Protein AF-A0A9W9GAG1-F1 (afdb_monomer)

Mean predicted aligned error: 11.28 Å

pLDDT: mean 76.41, std 19.56, range [23.83, 93.88]

Foldseek 3Di:
DDDPPPDDPQQFPWPKDFDQAWDWDADPVGIDIDHPGDIDTHRVVVVQQDCVQQNPCSVPPDPCSQADPVRDGDDPPDDDPDPPPDDPDCVVVVVVVVCCVCCVQVVFKDKAFDDDVPDPDRVVSVVVVVVQQVCWDGHPHTGRPCVVVRHMDIDTDDD

Nearest PDB structures (foldseek):
  5x24-assembly1_A  TM=5.781E-01  e=8.970E-03  Homo sapiens
  4ejh-assembly8_H  TM=5.755E-01  e=1.148E-02  Homo sapiens
  5iuz-assembly1_A  TM=6.400E-01  e=4.747E-02  Oryctolagus cuniculus
  3tmz-assembly1_A  TM=6.027E-01  e=3.944E-02  Oryctolagus cuniculus

Solvent-accessible surface area (backbone atoms only — not comparable to full-atom values): 10186 Å² total; per-residue (Å²): 138,80,86,80,77,82,71,74,90,71,59,53,64,40,54,72,43,78,34,83,52,76,44,78,49,76,60,98,91,44,79,47,81,45,64,50,82,38,80,45,74,43,61,56,69,59,66,68,48,33,43,92,81,64,33,95,60,29,87,52,96,56,75,65,80,44,41,46,98,86,72,45,72,61,74,75,78,82,82,55,83,72,73,84,81,84,71,74,77,61,57,62,58,51,49,51,52,51,50,51,50,52,50,60,48,58,72,46,29,48,77,43,75,49,76,48,98,93,46,79,53,68,67,61,52,51,50,52,52,50,51,50,57,70,57,41,41,64,36,89,52,84,37,59,71,61,62,87,74,64,51,69,40,80,43,69,58,85,131

Structure (mmCIF, N/CA/C/O backbone):
data_AF-A0A9W9GAG1-F1
#
_entry.id   AF-A0A9W9GAG1-F1
#
loop_
_atom_site.group_PDB
_atom_site.id
_atom_site.type_symbol
_atom_site.label_atom_id
_atom_site.label_alt_id
_atom_site.label_comp_id
_atom_site.label_asym_id
_atom_site.label_entity_id
_atom_site.label_seq_id
_atom_site.pdbx_PDB_ins_code
_atom_site.Cartn_x
_atom_site.Cartn_y
_atom_site.Cartn_z
_atom_site.occupancy
_atom_site.B_iso_or_equiv
_atom_site.auth_seq_id
_atom_site.auth_comp_id
_atom_site.auth_asym_id
_atom_site.auth_atom_id
_atom_site.pdbx_PDB_model_num
ATOM 1 N N . MET A 1 1 ? 37.158 20.913 -1.820 1.00 29.16 1 MET A N 1
ATOM 2 C CA . MET A 1 1 ? 36.867 19.804 -0.884 1.00 29.16 1 MET A CA 1
ATOM 3 C C . MET A 1 1 ? 35.378 19.508 -0.924 1.00 29.16 1 MET A C 1
ATOM 5 O O . MET A 1 1 ? 34.608 20.219 -0.294 1.00 29.16 1 MET A O 1
ATOM 9 N N . ARG A 1 2 ? 34.951 18.529 -1.725 1.00 26.83 2 ARG A N 1
ATOM 10 C CA . ARG A 1 2 ? 33.568 18.037 -1.702 1.00 26.83 2 ARG A CA 1
ATOM 11 C C . ARG A 1 2 ? 33.584 16.741 -0.904 1.00 26.83 2 ARG A C 1
ATOM 13 O O . ARG A 1 2 ? 34.246 15.790 -1.304 1.00 26.83 2 ARG A O 1
ATOM 20 N N . HIS A 1 3 ? 32.952 16.767 0.264 1.00 23.83 3 HIS A N 1
ATOM 21 C CA . HIS A 1 3 ? 32.803 15.607 1.130 1.00 23.83 3 HIS A CA 1
ATOM 22 C C . HIS A 1 3 ? 31.929 14.579 0.405 1.00 23.83 3 HIS A C 1
ATOM 24 O O . HIS A 1 3 ? 30.725 14.771 0.265 1.00 23.83 3 HIS A O 1
ATOM 30 N N . CYS A 1 4 ? 32.547 13.508 -0.092 1.00 24.14 4 CYS A N 1
ATOM 31 C CA . CYS A 1 4 ? 31.838 12.306 -0.502 1.00 24.14 4 CYS A CA 1
ATOM 32 C C . CYS A 1 4 ? 31.548 11.515 0.777 1.00 24.14 4 CYS A C 1
ATOM 34 O O . CYS A 1 4 ? 32.391 10.764 1.266 1.00 24.14 4 CYS A O 1
ATOM 36 N N . ALA A 1 5 ? 30.386 11.761 1.378 1.00 25.39 5 ALA A N 1
ATOM 37 C CA . ALA A 1 5 ? 29.868 10.888 2.415 1.00 25.39 5 ALA A CA 1
ATOM 38 C C . ALA A 1 5 ? 29.401 9.599 1.731 1.00 25.39 5 ALA A C 1
ATOM 40 O O . ALA A 1 5 ? 28.310 9.540 1.167 1.00 25.39 5 ALA A O 1
ATOM 41 N N . ILE A 1 6 ? 30.258 8.577 1.750 1.00 31.39 6 ILE A N 1
ATOM 42 C CA . ILE A 1 6 ? 29.877 7.200 1.438 1.00 31.39 6 ILE A CA 1
ATOM 43 C C . ILE A 1 6 ? 28.938 6.765 2.566 1.00 31.39 6 ILE A C 1
ATOM 45 O O . ILE A 1 6 ? 29.369 6.346 3.642 1.00 31.39 6 ILE A O 1
ATOM 49 N N . SER A 1 7 ? 27.641 6.972 2.354 1.00 29.83 7 SER A N 1
ATOM 50 C CA . SER A 1 7 ? 26.601 6.450 3.228 1.00 29.83 7 SER A CA 1
ATOM 51 C C . SER A 1 7 ? 26.541 4.929 3.033 1.00 29.83 7 SER A C 1
ATOM 53 O O . SER A 1 7 ? 26.690 4.415 1.925 1.00 29.83 7 SER A O 1
ATOM 55 N N . ARG A 1 8 ? 26.457 4.221 4.162 1.00 30.19 8 ARG A N 1
ATOM 56 C CA . ARG A 1 8 ? 26.503 2.758 4.303 1.00 30.19 8 ARG A CA 1
ATOM 57 C C . ARG A 1 8 ? 25.528 2.067 3.336 1.00 30.19 8 ARG A C 1
ATOM 59 O O . ARG A 1 8 ? 24.506 2.667 3.014 1.00 30.19 8 ARG A O 1
ATOM 66 N N . PRO A 1 9 ? 25.777 0.807 2.926 1.00 34.03 9 PRO A N 1
ATOM 67 C CA . PRO A 1 9 ? 24.845 0.070 2.084 1.00 34.03 9 PRO A CA 1
ATOM 68 C C . PRO A 1 9 ? 23.580 -0.228 2.891 1.00 34.03 9 PRO A C 1
ATOM 70 O O . PRO A 1 9 ? 23.457 -1.247 3.568 1.00 34.03 9 PRO A O 1
ATOM 73 N N . SER A 1 10 ? 22.636 0.703 2.854 1.00 37.16 10 SER A N 1
ATOM 74 C CA . SER A 1 10 ? 21.242 0.417 3.126 1.00 37.16 10 SER A CA 1
ATOM 75 C C . SER A 1 10 ? 20.804 -0.494 1.990 1.00 37.16 10 SER A C 1
ATOM 77 O O . SER A 1 10 ? 20.767 -0.074 0.836 1.00 37.16 10 SER A O 1
ATOM 79 N N . PHE A 1 11 ? 20.561 -1.767 2.296 1.00 38.78 11 PHE A N 1
ATOM 80 C CA . PHE A 1 11 ? 19.869 -2.672 1.388 1.00 38.78 11 PHE A CA 1
ATOM 81 C C . PHE A 1 11 ? 18.463 -2.105 1.187 1.00 38.78 11 PHE A C 1
ATOM 83 O O . PHE A 1 11 ? 17.569 -2.387 1.976 1.00 38.78 11 PHE A O 1
ATOM 90 N N . ILE A 1 12 ? 18.310 -1.224 0.202 1.00 48.00 12 ILE A N 1
ATOM 91 C CA . ILE A 1 12 ? 17.020 -0.744 -0.279 1.00 48.00 12 ILE A CA 1
ATOM 92 C C . ILE A 1 12 ? 16.480 -1.858 -1.176 1.00 48.00 12 ILE A C 1
ATOM 94 O O . ILE A 1 12 ? 17.227 -2.408 -1.991 1.00 48.00 12 ILE A O 1
ATOM 98 N N . LEU A 1 13 ? 15.202 -2.205 -1.024 1.00 53.38 13 LEU A N 1
ATOM 99 C CA . LEU A 1 13 ? 14.469 -3.168 -1.853 1.00 53.38 13 LEU A CA 1
ATOM 100 C C . LEU A 1 13 ? 14.253 -2.637 -3.290 1.00 53.38 13 LEU A C 1
ATOM 102 O O . LEU A 1 13 ? 13.143 -2.632 -3.816 1.00 53.38 13 LEU A O 1
ATOM 106 N N . CYS A 1 14 ? 15.317 -2.185 -3.949 1.00 59.16 14 CYS A N 1
ATOM 107 C CA . CYS A 1 14 ? 15.317 -1.940 -5.380 1.00 59.16 14 CYS A CA 1
ATOM 108 C C . CYS A 1 14 ? 15.537 -3.275 -6.093 1.00 59.16 14 CYS A C 1
ATOM 110 O O . CYS A 1 14 ? 16.468 -4.017 -5.762 1.00 59.16 14 CYS A O 1
ATOM 112 N N . ALA A 1 15 ? 14.756 -3.570 -7.133 1.00 68.31 15 ALA A N 1
ATOM 113 C CA . ALA A 1 15 ? 15.208 -4.572 -8.091 1.00 68.31 15 ALA A CA 1
ATOM 114 C C . ALA A 1 15 ? 16.448 -4.022 -8.793 1.00 68.31 15 ALA A C 1
ATOM 116 O O . ALA A 1 15 ? 16.351 -3.123 -9.627 1.00 68.31 15 ALA A O 1
ATOM 117 N N . MET A 1 16 ? 17.613 -4.576 -8.469 1.00 76.81 16 MET A N 1
ATOM 118 C CA . MET A 1 16 ? 18.814 -4.297 -9.238 1.00 76.81 16 MET A CA 1
ATOM 119 C C . MET A 1 16 ? 18.750 -5.062 -10.565 1.00 76.81 16 MET A C 1
ATOM 121 O O . MET A 1 16 ? 18.360 -6.235 -10.627 1.00 76.81 16 MET A O 1
ATOM 125 N N . ARG A 1 17 ? 19.130 -4.390 -11.645 1.00 82.56 17 ARG A N 1
ATOM 126 C CA . ARG A 1 17 ? 19.420 -4.984 -12.948 1.00 82.56 17 ARG A CA 1
ATOM 127 C C . ARG A 1 17 ? 20.853 -4.638 -13.309 1.00 82.56 17 ARG A C 1
ATOM 129 O O . ARG A 1 17 ? 21.279 -3.504 -13.119 1.00 82.56 17 ARG A O 1
ATOM 136 N N . HIS A 1 18 ? 21.597 -5.620 -13.795 1.00 85.94 18 HIS A N 1
ATOM 137 C CA . HIS A 1 18 ? 22.936 -5.403 -14.322 1.00 85.94 18 HIS A CA 1
ATOM 138 C C . HIS A 1 18 ? 22.872 -5.400 -15.847 1.00 85.94 18 HIS A C 1
ATOM 140 O O . HIS A 1 18 ? 22.298 -6.309 -16.447 1.00 85.94 18 HIS A O 1
ATOM 146 N N . ILE A 1 19 ? 23.461 -4.376 -16.448 1.00 90.62 19 ILE A N 1
ATOM 147 C CA . ILE A 1 19 ? 23.550 -4.170 -17.886 1.00 90.62 19 ILE A CA 1
ATOM 148 C C . ILE A 1 19 ? 24.964 -4.556 -18.312 1.00 90.62 19 ILE A C 1
ATOM 150 O O . ILE A 1 19 ? 25.926 -3.834 -18.047 1.00 90.62 19 ILE A O 1
ATOM 154 N N . SER A 1 20 ? 25.081 -5.733 -18.928 1.00 91.19 20 SER A N 1
ATOM 155 C CA . SER A 1 20 ? 26.342 -6.280 -19.446 1.00 91.19 20 SER A CA 1
ATOM 156 C C . SER A 1 20 ? 26.602 -5.928 -20.909 1.00 91.19 20 SER A C 1
ATOM 158 O O . SER A 1 20 ? 27.739 -6.011 -21.359 1.00 91.19 20 SER A O 1
ATOM 160 N N . GLU A 1 21 ? 25.564 -5.533 -21.639 1.00 92.19 21 GLU A N 1
ATOM 161 C CA . GLU A 1 21 ? 25.599 -5.183 -23.059 1.00 92.19 21 GLU A CA 1
ATOM 162 C C . GLU A 1 21 ? 24.807 -3.897 -23.276 1.00 92.19 21 GLU A C 1
ATOM 164 O O . GLU A 1 21 ? 23.963 -3.552 -22.451 1.00 92.19 21 GLU A O 1
ATOM 169 N N . GLU A 1 22 ? 25.085 -3.177 -24.361 1.00 93.75 22 GLU A N 1
ATOM 170 C CA . GLU A 1 22 ? 24.354 -1.953 -24.685 1.00 93.75 22 GLU A CA 1
ATOM 171 C C . GLU A 1 22 ? 22.861 -2.244 -24.881 1.00 93.75 22 GLU A C 1
ATOM 173 O O . GLU A 1 22 ? 22.480 -3.194 -25.566 1.00 93.75 22 GLU A O 1
ATOM 178 N N . GLN A 1 23 ? 22.009 -1.435 -24.251 1.00 90.44 23 GLN A N 1
ATOM 179 C CA . GLN A 1 23 ? 20.555 -1.573 -24.319 1.00 90.44 23 GLN A CA 1
ATOM 180 C C . GLN A 1 23 ? 19.896 -0.222 -24.570 1.00 90.44 23 GLN A C 1
ATOM 182 O O . GLN A 1 23 ? 20.325 0.797 -24.041 1.00 90.44 23 GLN A O 1
ATOM 187 N N . GLN A 1 24 ? 18.817 -0.217 -25.347 1.00 91.62 24 GLN A N 1
ATOM 188 C CA . GLN A 1 24 ? 18.033 0.978 -25.646 1.00 91.62 24 GLN A CA 1
ATOM 189 C C . GLN A 1 24 ? 16.657 0.863 -24.983 1.00 91.62 24 GLN A C 1
ATOM 191 O O . GLN A 1 24 ? 15.946 -0.122 -25.189 1.00 91.62 24 GLN A O 1
ATOM 196 N N . ILE A 1 25 ? 16.280 1.866 -24.192 1.00 88.44 25 ILE A N 1
ATOM 197 C CA . ILE A 1 25 ? 14.947 2.006 -23.597 1.00 88.44 25 ILE A CA 1
ATOM 198 C C . ILE A 1 25 ? 14.219 3.120 -24.337 1.00 88.44 25 ILE A C 1
ATOM 200 O O . ILE A 1 25 ? 14.780 4.188 -24.546 1.00 88.44 25 ILE A O 1
ATOM 204 N N . VAL A 1 26 ? 12.969 2.882 -24.724 1.00 87.38 26 VAL A N 1
ATOM 205 C CA . VAL A 1 26 ? 12.123 3.898 -25.358 1.00 87.38 26 VAL A CA 1
ATOM 206 C C . VAL A 1 26 ? 10.976 4.231 -24.416 1.00 87.38 26 VAL A C 1
ATOM 208 O O . VAL A 1 26 ? 10.266 3.326 -23.973 1.00 87.38 26 VAL A O 1
ATOM 211 N N . ASP A 1 27 ? 10.800 5.513 -24.123 1.00 85.12 27 ASP A N 1
ATOM 212 C CA . ASP A 1 27 ? 9.675 6.052 -23.364 1.00 85.12 27 ASP A CA 1
ATOM 213 C C . ASP A 1 27 ? 8.974 7.183 -24.139 1.00 85.12 27 ASP A C 1
ATOM 215 O O . ASP A 1 27 ? 9.170 7.346 -25.346 1.00 85.12 27 ASP A O 1
ATOM 219 N N . SER A 1 28 ? 8.086 7.922 -23.468 1.00 83.56 28 SER A N 1
ATOM 220 C CA . SER A 1 28 ? 7.366 9.053 -24.062 1.00 83.56 28 SER A CA 1
ATOM 221 C C . SER A 1 28 ? 8.261 10.242 -24.410 1.00 83.56 28 SER A C 1
ATOM 223 O O . SER A 1 28 ? 7.895 11.024 -25.286 1.00 83.56 28 SER A O 1
ATOM 225 N N . ASP A 1 29 ? 9.408 10.375 -23.743 1.00 85.62 29 ASP A N 1
ATOM 226 C CA . ASP A 1 29 ? 10.327 11.507 -23.876 1.00 85.62 29 ASP A CA 1
ATOM 227 C C . ASP A 1 29 ? 11.426 11.224 -24.911 1.00 85.62 29 ASP A C 1
ATOM 229 O O . ASP A 1 29 ? 12.055 12.146 -25.436 1.00 85.62 29 ASP A O 1
ATOM 233 N N . GLY A 1 30 ? 11.624 9.952 -25.265 1.00 90.38 30 GLY A N 1
ATOM 234 C CA . GLY A 1 30 ? 12.428 9.531 -26.399 1.00 90.38 30 GLY A CA 1
ATOM 235 C C . GLY A 1 30 ? 13.129 8.200 -26.171 1.00 90.38 30 GLY A C 1
ATOM 236 O O . GLY A 1 30 ? 12.618 7.278 -25.540 1.00 90.38 30 GLY A O 1
ATOM 237 N N . SER A 1 31 ? 14.316 8.082 -26.759 1.00 92.94 31 SER A N 1
ATOM 238 C CA . SER A 1 31 ? 15.165 6.906 -26.625 1.00 92.94 31 SER A CA 1
ATOM 239 C C . SER A 1 31 ? 16.331 7.189 -25.684 1.00 92.94 31 SER A C 1
ATOM 241 O O . SER A 1 31 ? 17.117 8.102 -25.929 1.00 92.94 31 SER A O 1
ATOM 243 N N . HIS A 1 32 ? 16.534 6.304 -24.716 1.00 89.56 32 HIS A N 1
ATOM 244 C CA . HIS A 1 32 ? 17.614 6.332 -23.737 1.00 89.56 32 HIS A CA 1
ATOM 245 C C . HIS A 1 32 ? 18.560 5.158 -23.966 1.00 89.56 32 HIS A C 1
ATOM 247 O O . HIS A 1 32 ? 18.132 4.004 -24.002 1.00 89.56 32 HIS A O 1
ATOM 253 N N . LEU A 1 33 ? 19.850 5.447 -24.125 1.00 93.06 33 LEU A N 1
ATOM 254 C CA . LEU A 1 33 ? 20.881 4.429 -24.313 1.00 93.06 33 LEU A CA 1
ATOM 255 C C . LEU A 1 33 ? 21.550 4.095 -22.977 1.00 93.06 33 LEU A C 1
ATOM 257 O O . LEU A 1 33 ? 22.034 4.981 -22.274 1.00 93.06 33 LEU A O 1
ATOM 261 N N . LEU A 1 34 ? 21.601 2.810 -22.650 1.00 92.25 34 LEU A N 1
ATOM 262 C CA . LEU A 1 34 ? 22.260 2.259 -21.476 1.00 92.25 34 LEU A CA 1
ATOM 263 C C . LEU A 1 34 ? 23.540 1.558 -21.915 1.00 92.25 34 LEU A C 1
ATOM 265 O O . LEU A 1 34 ? 23.496 0.508 -22.554 1.00 92.25 34 LEU A O 1
ATOM 269 N N . THR A 1 35 ? 24.684 2.127 -21.559 1.00 93.38 35 THR A N 1
ATOM 270 C CA . THR A 1 35 ? 25.993 1.574 -21.917 1.00 93.38 35 THR A CA 1
ATOM 271 C C . THR A 1 35 ? 26.558 0.717 -20.781 1.00 93.38 35 THR A C 1
ATOM 273 O O . THR A 1 35 ? 26.548 1.169 -19.631 1.00 93.38 35 THR A O 1
ATOM 276 N N . PRO A 1 36 ? 27.091 -0.483 -21.059 1.00 92.75 36 PRO A N 1
ATOM 277 C CA . PRO A 1 36 ? 27.703 -1.328 -20.042 1.00 92.75 36 PRO A CA 1
ATOM 278 C C . PRO A 1 36 ? 29.091 -0.810 -19.608 1.00 92.75 36 PRO A C 1
ATOM 280 O O . PRO A 1 36 ? 29.760 -0.122 -20.382 1.00 92.75 36 PRO A O 1
ATOM 283 N N . PRO A 1 37 ? 29.578 -1.194 -18.411 1.00 93.00 37 PRO A N 1
ATOM 284 C CA . PRO A 1 37 ? 28.845 -1.887 -17.353 1.00 93.00 37 PRO A CA 1
ATOM 285 C C . PRO A 1 37 ? 28.019 -0.896 -16.520 1.00 93.00 37 PRO A C 1
ATOM 287 O O . PRO A 1 37 ? 28.544 0.102 -16.023 1.00 93.00 37 PRO A O 1
ATOM 290 N N . MET A 1 38 ? 26.729 -1.180 -16.330 1.00 90.19 38 MET A N 1
ATOM 291 C CA . MET A 1 38 ? 25.831 -0.308 -15.564 1.00 90.19 38 MET A CA 1
ATOM 292 C C . MET A 1 38 ? 24.912 -1.119 -14.649 1.00 90.19 38 MET A C 1
ATOM 294 O O . MET A 1 38 ? 24.365 -2.145 -15.047 1.00 90.19 38 MET A O 1
ATOM 298 N N . HIS A 1 39 ? 24.711 -0.637 -13.422 1.00 87.62 39 HIS A N 1
ATOM 299 C CA . HIS A 1 39 ? 23.686 -1.151 -12.518 1.00 87.62 39 HIS A CA 1
ATOM 300 C C . HIS A 1 39 ? 22.509 -0.183 -12.473 1.00 87.62 39 HIS A C 1
ATOM 302 O O . HIS A 1 39 ? 22.684 1.010 -12.234 1.00 87.62 39 HIS A O 1
ATOM 308 N N . ILE A 1 40 ? 21.311 -0.714 -12.678 1.00 86.50 40 ILE A N 1
ATOM 309 C CA . ILE A 1 40 ? 20.061 0.036 -12.629 1.00 86.50 40 ILE A CA 1
ATOM 310 C C . ILE A 1 40 ? 19.286 -0.416 -11.406 1.00 86.50 40 ILE A C 1
ATOM 312 O O . ILE A 1 40 ? 19.081 -1.611 -11.191 1.00 86.50 40 ILE A O 1
ATOM 316 N N . HIS A 1 41 ? 18.850 0.556 -10.616 1.00 82.50 41 HIS A N 1
ATOM 317 C CA . HIS A 1 41 ? 18.000 0.342 -9.459 1.00 82.50 41 HIS A CA 1
ATOM 318 C C . HIS A 1 41 ? 16.570 0.717 -9.834 1.00 82.50 41 HIS A C 1
ATOM 320 O O . HIS A 1 41 ? 16.282 1.881 -10.097 1.00 82.50 41 HIS A O 1
ATOM 326 N N . VAL A 1 42 ? 15.680 -0.273 -9.874 1.00 80.44 42 VAL A N 1
ATOM 327 C CA . VAL A 1 42 ? 14.249 -0.031 -10.062 1.00 80.44 42 VAL A CA 1
ATOM 328 C C . VAL A 1 42 ? 13.611 0.147 -8.692 1.00 80.44 42 VAL A C 1
ATOM 330 O O . VAL A 1 42 ? 13.557 -0.801 -7.903 1.00 80.44 42 VAL A O 1
ATOM 333 N N . GLU A 1 43 ? 13.139 1.361 -8.419 1.00 78.50 43 GLU A N 1
ATOM 334 C CA . GLU A 1 43 ? 12.438 1.698 -7.183 1.00 78.50 43 GLU A CA 1
ATOM 335 C C . GLU A 1 43 ? 10.985 1.221 -7.257 1.00 78.50 43 GLU A C 1
ATOM 337 O O . GLU A 1 43 ? 10.116 1.888 -7.819 1.00 78.50 43 GLU A O 1
ATOM 342 N N . HIS A 1 44 ? 10.718 0.031 -6.718 1.00 76.12 44 HIS A N 1
ATOM 343 C CA . HIS A 1 44 ? 9.390 -0.572 -6.805 1.00 76.12 44 HIS A CA 1
ATOM 344 C C . HIS A 1 44 ? 8.321 0.222 -6.054 1.00 76.12 44 HIS A C 1
ATOM 346 O O . HIS A 1 44 ? 7.171 0.232 -6.484 1.00 76.12 44 HIS A O 1
ATOM 352 N N . LEU A 1 45 ? 8.671 0.890 -4.952 1.00 78.00 45 LEU A N 1
ATOM 353 C CA . LEU A 1 45 ? 7.676 1.598 -4.149 1.00 78.00 45 LEU A CA 1
ATOM 354 C C . LEU A 1 45 ? 7.123 2.813 -4.881 1.00 78.00 45 LEU A C 1
ATOM 356 O O . LEU A 1 45 ? 5.913 3.003 -4.882 1.00 78.00 45 LEU A O 1
ATOM 360 N N . ASN A 1 46 ? 7.957 3.551 -5.610 1.00 81.44 46 ASN A N 1
ATOM 361 C CA . ASN A 1 46 ? 7.483 4.682 -6.409 1.00 81.44 46 ASN A CA 1
ATOM 362 C C . ASN A 1 46 ? 6.497 4.238 -7.497 1.00 81.44 46 ASN A C 1
ATOM 364 O O . ASN A 1 46 ? 5.502 4.915 -7.736 1.00 81.44 46 ASN A O 1
ATOM 368 N N . VAL A 1 47 ? 6.711 3.062 -8.097 1.00 83.38 47 VAL A N 1
ATOM 369 C CA . VAL A 1 47 ? 5.775 2.488 -9.078 1.00 83.38 47 VAL A CA 1
ATOM 370 C C . VAL A 1 47 ? 4.405 2.205 -8.451 1.00 83.38 47 VAL A C 1
ATOM 372 O O . VAL A 1 47 ? 3.395 2.284 -9.144 1.00 83.38 47 VAL A O 1
ATOM 375 N N . HIS A 1 48 ? 4.333 1.908 -7.149 1.00 80.50 48 HIS A N 1
ATOM 376 C CA . HIS A 1 48 ? 3.066 1.707 -6.435 1.00 80.50 48 HIS A CA 1
ATOM 377 C C . HIS A 1 48 ? 2.296 3.005 -6.141 1.00 80.50 48 HIS A C 1
ATOM 379 O O . HIS A 1 48 ? 1.106 2.919 -5.849 1.00 80.50 48 HIS A O 1
ATOM 385 N N . TYR A 1 49 ? 2.932 4.174 -6.269 1.00 83.75 49 TYR A N 1
ATOM 386 C CA . TYR A 1 49 ? 2.315 5.490 -6.052 1.00 83.75 49 TYR A CA 1
ATOM 387 C C . TYR A 1 49 ? 2.202 6.335 -7.329 1.00 83.75 49 TYR A C 1
ATOM 389 O O . TYR A 1 49 ? 1.709 7.455 -7.269 1.00 83.75 49 TYR A O 1
ATOM 397 N N . ASP A 1 50 ? 2.633 5.824 -8.487 1.00 83.81 50 ASP A N 1
ATOM 398 C CA . ASP A 1 50 ? 2.635 6.579 -9.744 1.00 83.81 50 ASP A CA 1
ATOM 399 C C . ASP A 1 50 ? 1.202 6.889 -10.240 1.00 83.81 50 ASP A C 1
ATOM 401 O O . ASP A 1 50 ? 0.476 5.966 -10.649 1.00 83.81 50 ASP A O 1
ATOM 405 N N . PRO A 1 51 ? 0.782 8.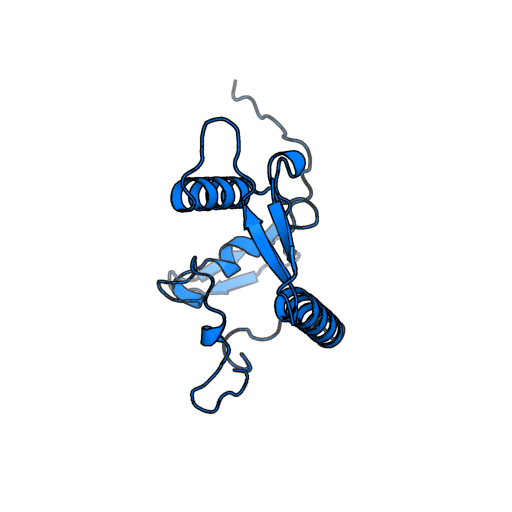172 -10.284 1.00 89.06 51 PRO A N 1
ATOM 406 C CA . PRO A 1 51 ? -0.546 8.549 -10.754 1.00 89.06 51 PRO A CA 1
ATOM 407 C C . PRO A 1 51 ? -0.790 8.249 -12.237 1.00 89.06 51 PRO A C 1
ATOM 409 O O . PRO A 1 51 ? -1.941 8.077 -12.643 1.00 89.06 51 PRO A O 1
ATOM 412 N N . ALA A 1 52 ? 0.259 8.144 -13.060 1.00 84.12 52 ALA A N 1
ATOM 413 C CA . ALA A 1 52 ? 0.128 7.758 -14.464 1.00 84.12 52 ALA A CA 1
ATOM 414 C C . ALA A 1 52 ? -0.298 6.286 -14.616 1.00 84.12 52 ALA A C 1
ATOM 416 O O . ALA A 1 52 ? -0.975 5.920 -15.584 1.00 84.12 52 ALA A O 1
ATOM 417 N N . ILE A 1 53 ? 0.063 5.439 -13.646 1.00 82.81 53 ILE A N 1
ATOM 418 C CA . ILE A 1 53 ? -0.291 4.016 -13.620 1.00 82.81 53 ILE A CA 1
ATOM 419 C C . ILE A 1 53 ? -1.623 3.807 -12.894 1.00 82.81 53 ILE A C 1
ATOM 421 O O . ILE A 1 53 ? -2.500 3.110 -13.419 1.00 82.81 53 ILE A O 1
ATOM 425 N N . TRP A 1 54 ? -1.778 4.403 -11.707 1.00 84.00 54 TRP A N 1
ATOM 426 C CA . TRP A 1 54 ? -2.875 4.106 -10.780 1.00 84.00 54 TRP A CA 1
ATOM 427 C C . TRP A 1 54 ? -4.026 5.119 -10.800 1.00 84.00 54 TRP A C 1
ATOM 429 O O . TRP A 1 54 ? -5.121 4.768 -10.356 1.00 84.00 54 TRP A O 1
ATOM 439 N N . GLY A 1 55 ? -3.828 6.311 -11.370 1.00 88.19 55 GLY A N 1
ATOM 440 C CA . GLY A 1 55 ? -4.788 7.421 -11.374 1.00 88.19 55 GLY A CA 1
ATOM 441 C C . GLY A 1 55 ? -4.468 8.496 -10.330 1.00 88.19 55 GLY A C 1
ATOM 442 O O . GLY A 1 55 ? -3.552 8.352 -9.528 1.00 88.19 55 GLY A O 1
ATOM 443 N N . SER A 1 56 ? -5.238 9.588 -10.314 1.00 92.81 56 SER A N 1
ATOM 444 C CA . SER A 1 56 ? -5.031 10.710 -9.378 1.00 92.81 56 SER A CA 1
ATOM 445 C C . SER A 1 56 ? -5.191 10.332 -7.902 1.00 92.81 56 SER A C 1
ATOM 447 O O . SER A 1 56 ? -4.741 11.061 -7.030 1.00 92.81 56 SER A O 1
ATOM 449 N N . ASP A 1 57 ? -5.840 9.204 -7.629 1.00 91.00 57 ASP A N 1
ATOM 450 C CA . ASP A 1 57 ? -6.088 8.637 -6.307 1.00 91.00 57 ASP A CA 1
ATOM 451 C C . ASP A 1 57 ? -5.093 7.501 -5.971 1.00 91.00 57 ASP A C 1
ATOM 453 O O . ASP A 1 57 ? -5.432 6.564 -5.247 1.00 91.00 57 ASP A O 1
ATOM 457 N N . ALA A 1 58 ? -3.871 7.548 -6.521 1.00 88.62 58 ALA A N 1
ATOM 458 C CA . ALA A 1 58 ? -2.815 6.553 -6.290 1.00 88.62 58 ALA A CA 1
ATOM 459 C C . ALA A 1 58 ? -2.380 6.449 -4.816 1.00 88.62 58 ALA A C 1
ATOM 461 O O . ALA A 1 58 ? -2.010 5.372 -4.356 1.00 88.62 58 ALA A O 1
ATOM 462 N N . GLU A 1 59 ? -2.457 7.550 -4.068 1.00 87.06 59 GLU A N 1
ATOM 463 C CA . GLU A 1 59 ? -2.121 7.600 -2.639 1.00 87.06 59 GLU A CA 1
ATOM 464 C C . GLU A 1 59 ? -3.275 7.130 -1.733 1.00 87.06 59 GLU A C 1
ATOM 466 O O . GLU A 1 59 ? -3.096 6.941 -0.527 1.00 87.06 59 GLU A O 1
ATOM 471 N N . GLU A 1 60 ? -4.469 6.915 -2.292 1.00 89.06 60 GLU A N 1
ATOM 472 C CA . GLU A 1 60 ? -5.646 6.515 -1.529 1.00 89.06 60 GLU A CA 1
ATOM 473 C C . GLU A 1 60 ? -5.757 4.992 -1.400 1.00 89.06 60 GLU A C 1
ATOM 475 O O . GLU A 1 60 ? -5.690 4.232 -2.372 1.00 89.06 60 GLU A O 1
ATOM 480 N N . PHE A 1 61 ? -6.043 4.524 -0.182 1.00 86.44 61 PHE A N 1
ATOM 481 C CA . PHE A 1 61 ? -6.423 3.133 0.037 1.00 86.44 61 PHE A CA 1
ATOM 482 C C . PHE A 1 61 ? -7.831 2.875 -0.522 1.00 86.44 61 PHE A C 1
ATOM 484 O O . PHE A 1 61 ? -8.836 3.092 0.154 1.00 86.44 61 PHE A O 1
ATOM 491 N N . LYS A 1 62 ? -7.897 2.388 -1.768 1.00 85.75 62 LYS A N 1
ATOM 492 C CA . LYS A 1 62 ? -9.147 2.137 -2.502 1.00 85.75 62 LYS A CA 1
ATOM 493 C C . LYS A 1 62 ? -9.247 0.686 -2.994 1.00 85.75 62 LYS A C 1
ATOM 495 O O . LYS A 1 62 ? -9.003 0.414 -4.173 1.00 85.75 62 LYS A O 1
ATOM 500 N N . PRO A 1 63 ? -9.633 -0.269 -2.123 1.00 83.50 63 PRO A N 1
ATOM 501 C CA . PRO A 1 63 ? -9.748 -1.684 -2.490 1.00 83.50 63 PRO A CA 1
ATOM 502 C C . PRO A 1 63 ? -10.722 -1.950 -3.641 1.00 83.50 63 PRO A C 1
ATOM 504 O O . PRO A 1 63 ? -10.506 -2.865 -4.431 1.00 83.50 63 PRO A O 1
ATOM 507 N N . SER A 1 64 ? -11.763 -1.122 -3.782 1.00 85.06 64 SER A N 1
ATOM 508 C CA . SER A 1 64 ? -12.743 -1.230 -4.868 1.00 85.06 64 SER A CA 1
ATOM 509 C C . SER A 1 64 ? -12.139 -1.054 -6.262 1.00 85.06 64 SER A C 1
ATOM 511 O O . SER A 1 64 ? -12.732 -1.525 -7.224 1.00 85.06 64 SER A O 1
ATOM 513 N N . ARG A 1 65 ? -10.934 -0.470 -6.393 1.00 85.62 65 ARG A N 1
ATOM 514 C CA . ARG A 1 65 ? -10.195 -0.393 -7.670 1.00 85.62 65 ARG A CA 1
ATOM 515 C C . ARG A 1 65 ? -9.936 -1.772 -8.283 1.00 85.62 65 ARG A C 1
ATOM 517 O O . ARG A 1 65 ? -9.729 -1.883 -9.484 1.00 85.62 65 ARG A O 1
ATOM 524 N N . TRP A 1 66 ? -9.933 -2.812 -7.459 1.00 79.88 66 TRP A N 1
ATOM 525 C CA . TRP A 1 66 ? -9.628 -4.180 -7.860 1.00 79.88 66 TRP A CA 1
ATOM 526 C C . TRP A 1 66 ? -10.870 -5.017 -8.154 1.00 79.88 66 TRP A C 1
ATOM 528 O O . TRP A 1 66 ? -10.729 -6.197 -8.460 1.00 79.88 66 TRP A O 1
ATOM 538 N N . ILE A 1 67 ? -12.067 -4.433 -8.056 1.00 84.00 67 ILE A N 1
ATOM 539 C CA . ILE A 1 67 ? -13.348 -5.123 -8.198 1.00 84.00 67 ILE A CA 1
ATOM 540 C C . ILE A 1 67 ? -14.132 -4.446 -9.325 1.00 84.00 67 ILE A C 1
ATOM 542 O O . ILE A 1 67 ? -14.311 -3.229 -9.322 1.00 84.00 67 ILE A O 1
ATOM 546 N N . ASP A 1 68 ? -14.581 -5.222 -10.308 1.00 85.06 68 ASP A N 1
ATOM 547 C CA . ASP A 1 68 ? -15.426 -4.708 -11.385 1.00 85.06 68 ASP A CA 1
ATOM 548 C C . ASP A 1 68 ? -16.899 -4.559 -10.957 1.00 85.06 68 ASP A C 1
ATOM 550 O O . ASP A 1 68 ? -17.304 -4.936 -9.856 1.00 85.06 68 ASP A O 1
ATOM 554 N N . SER A 1 69 ? -17.738 -4.017 -11.843 1.00 86.06 69 SER A N 1
ATOM 555 C CA . SER A 1 69 ? -19.175 -3.845 -11.583 1.00 86.06 69 SER A CA 1
ATOM 556 C C . SER A 1 69 ? -19.939 -5.161 -11.386 1.00 86.06 69 SER A C 1
ATOM 558 O O . SER A 1 69 ? -21.060 -5.137 -10.881 1.00 86.06 69 SER A O 1
ATOM 560 N N . SER A 1 70 ? -19.352 -6.301 -11.762 1.00 86.12 70 SER A N 1
ATOM 561 C CA . SER A 1 70 ? -19.900 -7.638 -11.519 1.00 86.12 70 SER A CA 1
ATOM 562 C C . SER A 1 70 ? -19.443 -8.244 -10.188 1.00 86.12 70 SER A C 1
ATOM 564 O O . SER A 1 70 ? -19.851 -9.354 -9.850 1.00 86.12 70 SER A O 1
ATOM 566 N N . GLY A 1 71 ? -18.612 -7.529 -9.420 1.00 80.62 71 GLY A N 1
ATOM 567 C CA . GLY A 1 71 ? -18.044 -8.013 -8.165 1.00 80.62 71 GLY A CA 1
ATOM 568 C C . GLY A 1 71 ? -16.843 -8.945 -8.349 1.00 80.62 71 GLY A C 1
ATOM 569 O O . GLY A 1 71 ? -16.417 -9.579 -7.385 1.00 80.62 71 GLY A O 1
ATOM 570 N N . GLN A 1 72 ? -16.292 -9.056 -9.562 1.00 76.81 72 GLN A N 1
ATOM 571 C CA . GLN A 1 72 ? -15.149 -9.919 -9.849 1.00 76.81 72 GLN A CA 1
ATOM 572 C C . GLN A 1 72 ? -13.824 -9.166 -9.747 1.00 76.81 72 GLN A C 1
ATOM 574 O O . GLN A 1 72 ? -13.733 -7.971 -10.031 1.00 76.81 72 GLN A O 1
ATOM 579 N N . LEU A 1 73 ? -12.773 -9.890 -9.347 1.00 73.94 73 LEU A N 1
ATOM 580 C CA . LEU A 1 73 ? -11.425 -9.339 -9.278 1.00 73.94 73 LEU A CA 1
ATOM 581 C C . LEU A 1 73 ? -10.916 -9.001 -10.679 1.00 73.94 73 LEU A C 1
ATOM 583 O O . LEU A 1 73 ? -10.794 -9.875 -11.545 1.00 73.94 73 LEU A O 1
ATOM 587 N N . ILE A 1 74 ? -10.531 -7.743 -10.869 1.00 74.50 74 ILE A N 1
ATOM 588 C CA . ILE A 1 74 ? -9.890 -7.288 -12.096 1.00 74.50 74 ILE A CA 1
ATOM 589 C C . ILE A 1 74 ? -8.518 -7.949 -12.164 1.00 74.50 74 ILE A C 1
ATOM 591 O O . ILE A 1 74 ? -7.580 -7.600 -11.446 1.00 74.50 74 ILE A O 1
ATOM 595 N N . THR A 1 75 ? -8.376 -8.925 -13.056 1.00 60.78 75 THR A N 1
ATOM 596 C CA . THR A 1 75 ? -7.057 -9.459 -13.377 1.00 60.78 75 THR A CA 1
ATOM 597 C C . THR A 1 75 ? -6.345 -8.406 -14.216 1.00 60.78 75 THR A C 1
ATOM 599 O O . THR A 1 75 ? -6.727 -8.173 -15.363 1.00 60.78 75 THR A O 1
ATOM 602 N N . LEU A 1 76 ? -5.298 -7.775 -13.673 1.00 52.34 76 LEU A N 1
ATOM 603 C CA . LEU A 1 76 ? -4.379 -6.916 -14.431 1.00 52.34 76 LEU A CA 1
ATOM 604 C C . LEU A 1 76 ? -3.597 -7.762 -15.453 1.00 52.34 76 LEU A C 1
ATOM 606 O O . LEU A 1 76 ? -2.397 -7.980 -15.329 1.00 52.34 76 LEU A O 1
ATOM 610 N N . ARG A 1 77 ? -4.279 -8.289 -16.472 1.00 43.81 77 ARG A N 1
ATOM 611 C CA . ARG A 1 77 ? -3.663 -9.084 -17.537 1.00 43.81 77 ARG A CA 1
ATOM 612 C C . ARG A 1 77 ? -3.003 -8.228 -18.617 1.00 43.81 77 ARG A C 1
ATOM 614 O O . ARG A 1 77 ? -2.334 -8.794 -19.470 1.00 43.81 77 ARG A O 1
ATOM 621 N N . GLN A 1 78 ? -3.173 -6.902 -18.609 1.00 38.81 78 GLN A N 1
ATOM 622 C CA . GLN A 1 78 ? -2.815 -6.074 -19.772 1.00 38.81 78 GLN A CA 1
ATOM 623 C C . GLN A 1 78 ? -1.913 -4.855 -19.526 1.00 38.81 78 GLN A C 1
ATOM 625 O O . GLN A 1 78 ? -1.456 -4.284 -20.508 1.00 38.81 78 GLN A O 1
ATOM 630 N N . LYS A 1 79 ? -1.586 -4.461 -18.284 1.00 38.06 79 LYS A N 1
ATOM 631 C CA . LYS A 1 79 ? -0.725 -3.273 -18.046 1.00 38.06 79 LYS A CA 1
ATOM 632 C C . LYS A 1 79 ? 0.638 -3.531 -17.411 1.00 38.06 79 LYS A C 1
ATOM 634 O O . LYS A 1 79 ? 1.510 -2.680 -17.509 1.00 38.06 79 LYS A O 1
ATOM 639 N N . ALA A 1 80 ? 0.869 -4.714 -16.857 1.00 37.50 80 ALA A N 1
ATOM 640 C CA . ALA A 1 80 ? 2.208 -5.174 -16.536 1.00 37.50 80 ALA A CA 1
ATOM 641 C C . ALA A 1 80 ? 2.439 -6.421 -17.375 1.00 37.50 80 ALA A C 1
ATOM 643 O O . ALA A 1 80 ? 1.892 -7.484 -17.080 1.00 37.50 80 ALA A O 1
ATOM 644 N N . ARG A 1 81 ? 3.217 -6.292 -18.455 1.00 35.47 81 ARG A N 1
ATOM 645 C CA . ARG A 1 81 ? 3.878 -7.450 -19.052 1.00 35.47 81 ARG A CA 1
ATOM 646 C C . ARG A 1 81 ? 4.643 -8.074 -17.893 1.00 35.47 81 ARG A C 1
ATOM 648 O O . ARG A 1 81 ? 5.603 -7.486 -17.409 1.00 35.47 81 ARG A O 1
ATOM 655 N N . THR A 1 82 ? 4.094 -9.171 -17.381 1.00 37.88 82 THR A N 1
ATOM 656 C CA . THR A 1 82 ? 4.659 -10.051 -16.362 1.00 37.88 82 THR A CA 1
ATOM 657 C C . THR A 1 82 ? 6.169 -9.939 -16.388 1.00 37.88 82 THR A C 1
ATOM 659 O O . THR A 1 82 ? 6.741 -10.280 -17.416 1.00 37.88 82 THR A O 1
ATOM 662 N N . CYS A 1 83 ? 6.790 -9.473 -15.303 1.00 41.44 83 CYS A N 1
ATOM 663 C CA . CYS A 1 83 ? 8.190 -9.767 -15.019 1.00 41.44 83 CYS A CA 1
ATOM 664 C C . CYS A 1 83 ? 8.264 -11.287 -14.816 1.00 41.44 83 CYS A C 1
ATOM 666 O O . CYS A 1 83 ? 7.903 -11.764 -13.734 1.00 41.44 83 CYS A O 1
ATOM 668 N N . PRO A 1 84 ? 8.629 -12.083 -15.835 1.00 31.48 84 PRO A N 1
ATOM 669 C CA . PRO A 1 84 ? 8.602 -13.526 -15.716 1.00 31.48 84 PRO A CA 1
ATOM 670 C C . PRO A 1 84 ? 9.807 -13.909 -14.854 1.00 31.48 84 PRO A C 1
ATOM 672 O O . PRO A 1 84 ? 10.939 -13.574 -15.192 1.00 31.48 84 PRO A O 1
ATOM 675 N N . GLY A 1 85 ? 9.557 -14.560 -13.717 1.00 40.22 85 GLY A N 1
ATOM 676 C CA . GLY A 1 85 ? 10.604 -15.146 -12.871 1.00 40.22 85 GLY A CA 1
ATOM 677 C C . GLY A 1 85 ? 10.861 -14.491 -11.510 1.00 40.22 85 GLY A C 1
ATOM 678 O O . GLY A 1 85 ? 11.595 -15.083 -10.730 1.00 40.22 85 GLY A O 1
ATOM 679 N N . LEU A 1 86 ? 10.259 -13.340 -11.171 1.00 45.41 86 LEU A N 1
ATOM 680 C CA . LEU A 1 86 ? 10.456 -12.737 -9.835 1.00 45.41 86 LEU A CA 1
ATOM 681 C C . LEU A 1 86 ? 9.346 -13.068 -8.820 1.00 45.41 86 LEU A C 1
ATOM 683 O O . LEU A 1 86 ? 9.575 -12.967 -7.623 1.00 45.41 86 LEU A O 1
ATOM 687 N N . LEU A 1 87 ? 8.143 -13.430 -9.281 1.00 48.47 87 LEU A N 1
ATOM 688 C CA . LEU A 1 87 ? 6.933 -13.517 -8.442 1.00 48.47 87 LEU A CA 1
ATOM 689 C C . LEU A 1 87 ? 5.994 -14.670 -8.865 1.00 48.47 87 LEU A C 1
ATOM 691 O O . LEU A 1 87 ? 4.769 -14.573 -8.792 1.00 48.47 87 LEU A O 1
ATOM 695 N N . GLY A 1 88 ? 6.557 -15.752 -9.404 1.00 44.47 88 GLY A N 1
ATOM 696 C CA . GLY A 1 88 ? 5.793 -16.890 -9.913 1.00 44.47 88 GLY A CA 1
ATOM 697 C C . GLY A 1 88 ? 5.462 -17.897 -8.812 1.00 44.47 88 GLY A C 1
ATOM 698 O O . GLY A 1 88 ? 6.367 -18.410 -8.175 1.00 44.47 88 GLY A O 1
ATOM 699 N N . HIS A 1 89 ? 4.175 -18.225 -8.677 1.00 41.97 89 HIS A N 1
ATOM 700 C CA . HIS A 1 89 ? 3.566 -19.293 -7.860 1.00 41.97 89 HIS A CA 1
ATOM 701 C C . HIS A 1 89 ? 3.206 -18.968 -6.396 1.00 41.97 89 HIS A C 1
ATOM 703 O O . HIS A 1 89 ? 2.057 -19.223 -6.029 1.00 41.97 89 HIS A O 1
ATOM 709 N N . ASP A 1 90 ? 4.059 -18.311 -5.605 1.00 47.22 90 ASP A N 1
ATOM 710 C CA . ASP A 1 90 ? 3.765 -18.082 -4.170 1.00 47.22 90 ASP A CA 1
ATOM 711 C C . ASP A 1 90 ? 2.803 -16.917 -3.870 1.00 47.22 90 ASP A C 1
ATOM 713 O O . ASP A 1 90 ? 2.262 -16.815 -2.769 1.00 47.22 90 ASP A O 1
ATOM 717 N N . MET A 1 91 ? 2.498 -16.064 -4.855 1.00 54.62 91 MET A N 1
ATOM 718 C CA . MET A 1 91 ? 1.564 -14.944 -4.658 1.00 54.62 91 MET A CA 1
ATOM 719 C C . MET A 1 91 ? 0.126 -15.387 -4.376 1.00 54.62 91 MET A C 1
ATOM 721 O O . MET A 1 91 ? -0.598 -14.688 -3.678 1.00 54.62 91 MET A O 1
ATOM 725 N N . LYS A 1 92 ? -0.328 -16.522 -4.919 1.00 60.84 92 LYS A N 1
ATOM 726 C CA . LYS A 1 92 ? -1.713 -16.965 -4.680 1.00 60.84 92 LYS A CA 1
ATOM 727 C C . LYS A 1 92 ? -1.902 -17.446 -3.245 1.00 60.84 92 LYS A C 1
ATOM 729 O O . LYS A 1 92 ? -2.941 -17.181 -2.654 1.00 60.84 92 LYS A O 1
ATOM 734 N N . MET A 1 93 ? -0.895 -18.123 -2.695 1.00 58.44 93 MET A N 1
ATOM 735 C CA . MET A 1 93 ? -0.926 -18.601 -1.316 1.00 58.44 93 MET A CA 1
ATOM 736 C C . MET A 1 93 ? -0.842 -17.429 -0.334 1.00 58.44 93 MET A C 1
ATOM 738 O O . MET A 1 93 ? -1.682 -17.340 0.558 1.00 58.44 93 MET A O 1
ATOM 742 N N . SER A 1 94 ? 0.064 -16.471 -0.568 1.00 70.69 94 SER A N 1
ATOM 743 C CA . SER A 1 94 ? 0.165 -15.273 0.274 1.00 70.69 94 SER A CA 1
ATOM 744 C C . SER A 1 94 ? -1.059 -14.360 0.171 1.00 70.69 94 SER A C 1
ATOM 746 O O . SER A 1 94 ? -1.468 -13.785 1.174 1.00 70.69 94 SER A O 1
ATOM 748 N N . GLN A 1 95 ? -1.706 -14.271 -0.998 1.00 74.56 95 GLN A N 1
ATOM 749 C CA . GLN A 1 95 ? -2.979 -13.555 -1.145 1.00 74.56 95 GLN A CA 1
ATOM 750 C C . GLN A 1 95 ? -4.095 -14.197 -0.320 1.00 74.56 95 GLN A C 1
ATOM 752 O O . GLN A 1 95 ? -4.807 -13.485 0.383 1.00 74.56 95 GLN A O 1
ATOM 757 N N . VAL A 1 96 ? -4.254 -15.523 -0.388 1.00 75.06 96 VAL A N 1
ATOM 758 C CA . VAL A 1 96 ? -5.292 -16.228 0.379 1.00 75.06 96 VAL A CA 1
ATOM 759 C C . VAL A 1 96 ? -5.044 -16.086 1.876 1.00 7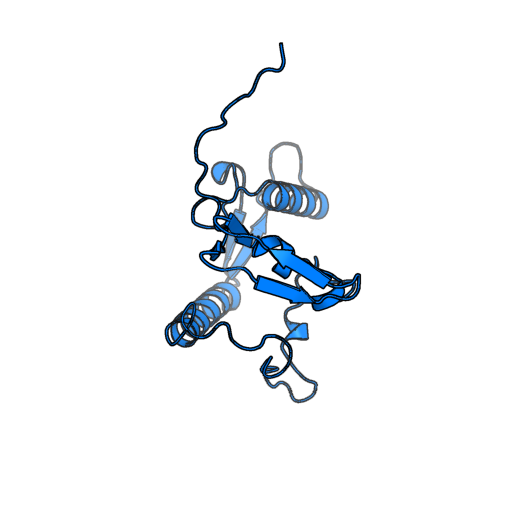5.06 96 VAL A C 1
ATOM 761 O O . VAL A 1 96 ? -5.973 -15.757 2.606 1.00 75.06 96 VAL A O 1
ATOM 764 N N . GLU A 1 97 ? -3.806 -16.281 2.330 1.00 81.69 97 GLU A N 1
ATOM 765 C CA . GLU A 1 97 ? -3.446 -16.144 3.742 1.00 81.69 97 GLU A CA 1
ATOM 766 C C . GLU A 1 97 ? -3.663 -14.713 4.248 1.00 81.69 97 GLU A C 1
ATOM 768 O O . GLU A 1 97 ? -4.295 -14.516 5.288 1.00 81.69 97 GLU A O 1
ATOM 773 N N . PHE A 1 98 ? -3.217 -13.710 3.488 1.00 84.19 98 PHE A N 1
ATOM 774 C CA . PHE A 1 98 ? -3.419 -12.304 3.824 1.00 84.19 98 PHE A CA 1
ATOM 775 C C . PHE A 1 98 ? -4.908 -11.957 3.919 1.00 84.19 98 PHE A C 1
ATOM 777 O O . PHE A 1 98 ? -5.357 -11.425 4.936 1.00 84.19 98 PHE A O 1
ATOM 784 N N . VAL A 1 99 ? -5.695 -12.303 2.894 1.00 84.94 99 VAL A N 1
ATOM 785 C CA . VAL A 1 99 ? -7.134 -12.009 2.861 1.00 84.94 99 VAL A CA 1
ATOM 786 C C . VAL A 1 99 ? -7.865 -12.742 3.980 1.00 84.94 99 VAL A C 1
ATOM 788 O O . VAL A 1 99 ? -8.660 -12.121 4.680 1.00 84.94 99 VAL A O 1
ATOM 791 N N . ALA A 1 100 ? -7.586 -14.030 4.194 1.00 85.25 100 ALA A N 1
ATOM 792 C CA . ALA A 1 100 ? -8.214 -14.808 5.258 1.00 85.25 100 ALA A CA 1
ATOM 793 C C . ALA A 1 100 ? -7.878 -14.247 6.645 1.00 85.25 100 ALA A C 1
ATOM 795 O O . ALA A 1 100 ? -8.767 -14.156 7.491 1.00 85.25 100 ALA A O 1
ATOM 796 N N . THR A 1 101 ? -6.630 -13.826 6.869 1.00 89.88 101 THR A N 1
ATOM 797 C CA . THR A 1 101 ? -6.190 -13.234 8.140 1.00 89.88 101 THR A CA 1
ATOM 798 C C . THR A 1 101 ? -6.905 -11.916 8.410 1.00 89.88 101 THR A C 1
ATOM 800 O O . THR A 1 101 ? -7.521 -11.764 9.464 1.00 89.88 101 THR A O 1
ATOM 803 N N . ILE A 1 102 ? -6.886 -10.988 7.447 1.00 89.62 102 ILE A N 1
ATOM 804 C CA . ILE A 1 102 ? -7.557 -9.688 7.573 1.00 89.62 102 ILE A CA 1
ATOM 805 C C . ILE A 1 102 ? -9.068 -9.885 7.739 1.00 89.62 102 ILE A C 1
ATOM 807 O O . ILE A 1 102 ? -9.647 -9.336 8.670 1.00 89.62 102 ILE A O 1
ATOM 811 N N . ALA A 1 103 ? -9.706 -10.719 6.915 1.00 88.75 103 ALA A N 1
ATOM 812 C CA . ALA A 1 103 ? -11.139 -10.982 7.017 1.00 88.75 103 ALA A CA 1
ATOM 813 C C . ALA A 1 103 ? -11.516 -11.607 8.367 1.00 88.75 103 ALA A C 1
ATOM 815 O O . ALA A 1 103 ? -12.484 -11.183 8.985 1.00 88.75 103 ALA A O 1
ATOM 816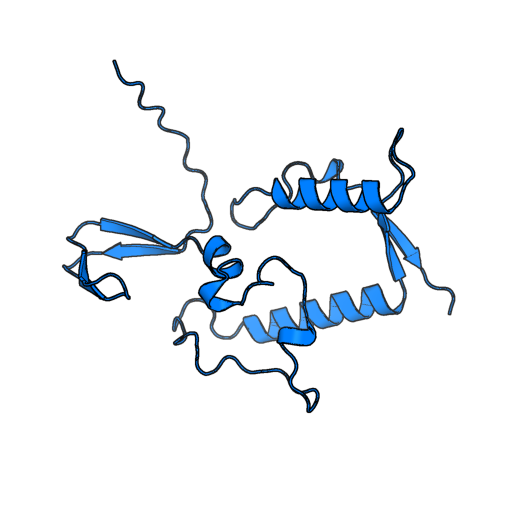 N N . THR A 1 104 ? -10.744 -12.580 8.859 1.00 90.19 104 THR A N 1
ATOM 817 C CA . THR A 1 104 ? -11.023 -13.238 10.146 1.00 90.19 104 THR A CA 1
ATOM 818 C C . THR A 1 104 ? -10.855 -12.277 11.317 1.00 90.19 104 THR A C 1
ATOM 820 O O . THR A 1 104 ? -11.674 -12.280 12.237 1.00 90.19 104 THR A O 1
ATOM 823 N N . LEU A 1 105 ? -9.801 -11.458 11.286 1.00 90.88 105 LEU A N 1
ATOM 824 C CA . LEU A 1 105 ? -9.507 -10.494 12.338 1.00 90.88 105 LEU A CA 1
ATOM 825 C C . LEU A 1 105 ? -10.569 -9.390 12.373 1.00 90.88 105 LEU A C 1
ATOM 827 O O . LEU A 1 105 ? -11.175 -9.162 13.416 1.00 90.88 105 LEU A O 1
ATOM 831 N N . PHE A 1 106 ? -10.854 -8.780 11.220 1.00 91.12 106 PHE A N 1
ATOM 832 C CA . PHE A 1 106 ? -11.792 -7.663 11.114 1.00 91.12 106 PHE A CA 1
ATOM 833 C C . PHE A 1 106 ? -13.272 -8.068 11.087 1.00 91.12 106 PHE A C 1
ATOM 835 O O . PHE A 1 106 ? -14.139 -7.213 11.206 1.00 91.12 106 PHE A O 1
ATOM 842 N N . GLN A 1 107 ? -13.593 -9.363 10.980 1.00 91.31 107 GLN A N 1
ATOM 843 C CA . GLN A 1 107 ? -14.968 -9.855 11.138 1.00 91.31 107 GLN A CA 1
ATOM 844 C C . GLN A 1 107 ? -15.466 -9.761 12.587 1.00 91.31 107 GLN A C 1
ATOM 846 O O . GLN A 1 107 ? -16.672 -9.729 12.814 1.00 91.31 107 GLN A O 1
ATOM 851 N N . ARG A 1 108 ? -14.559 -9.817 13.569 1.00 91.38 108 ARG A N 1
ATOM 852 C CA . ARG A 1 108 ? -14.916 -9.912 14.997 1.00 91.38 108 ARG A CA 1
ATOM 853 C C . ARG A 1 108 ? -14.236 -8.869 15.866 1.00 91.38 108 ARG A C 1
ATOM 855 O O . ARG A 1 108 ? -14.436 -8.873 17.080 1.00 91.38 108 ARG A O 1
ATOM 862 N N . ALA A 1 109 ? -13.363 -8.065 15.285 1.00 93.88 109 ALA A N 1
ATOM 863 C CA . ALA A 1 109 ? -12.641 -7.048 16.005 1.00 93.88 109 ALA A CA 1
ATOM 864 C C . ALA A 1 109 ? -12.388 -5.850 15.104 1.00 93.88 109 ALA A C 1
ATOM 866 O O . ALA A 1 109 ? -12.149 -5.979 13.908 1.00 93.88 109 ALA A O 1
ATOM 867 N N . ARG A 1 110 ? -12.339 -4.679 15.715 1.00 91.81 110 ARG A N 1
ATOM 868 C CA . ARG A 1 110 ? -11.864 -3.455 15.087 1.00 91.81 110 ARG A CA 1
ATOM 869 C C . ARG A 1 110 ? -10.589 -2.985 15.764 1.00 91.81 110 ARG A C 1
ATOM 871 O O . ARG A 1 110 ? -10.333 -3.282 16.932 1.00 91.81 110 ARG A O 1
ATOM 878 N N . CYS A 1 111 ? -9.785 -2.264 14.998 1.00 90.88 111 CYS A N 1
ATOM 879 C CA . CYS A 1 111 ? -8.554 -1.656 15.465 1.00 90.88 111 CYS A CA 1
ATOM 880 C C . CYS A 1 111 ? -8.754 -0.145 15.506 1.00 90.88 111 CYS A C 1
ATOM 882 O O . CYS A 1 111 ? -9.160 0.442 14.504 1.00 90.88 111 CYS A O 1
ATOM 884 N N . GLU A 1 112 ? -8.480 0.470 16.650 1.00 89.94 112 GLU A N 1
ATOM 885 C CA . GLU A 1 112 ? -8.603 1.913 16.839 1.00 89.94 112 GLU A CA 1
ATOM 886 C C . GLU A 1 112 ? -7.275 2.498 17.340 1.00 89.94 112 GLU A C 1
ATOM 888 O O . GLU A 1 112 ? -6.554 1.821 18.086 1.00 89.94 112 GLU A O 1
ATOM 893 N N . PRO A 1 113 ? -6.945 3.751 16.979 1.00 90.75 113 PRO A N 1
ATOM 894 C CA . PRO A 1 113 ? -5.841 4.472 17.597 1.00 90.75 113 PRO A CA 1
ATOM 895 C C . PRO A 1 113 ? -6.044 4.567 19.113 1.00 90.75 113 PRO A C 1
ATOM 897 O O . PRO A 1 113 ? -7.144 4.853 19.591 1.00 90.75 113 PRO A O 1
ATOM 900 N N . LEU A 1 114 ? -4.987 4.319 19.883 1.00 88.56 114 LEU A N 1
ATOM 901 C CA . LEU A 1 114 ? -5.002 4.607 21.313 1.00 88.56 114 LEU A CA 1
ATOM 902 C C . LEU A 1 114 ? -4.826 6.116 21.526 1.00 88.56 114 LEU A C 1
ATOM 904 O O . LEU A 1 114 ? -3.911 6.685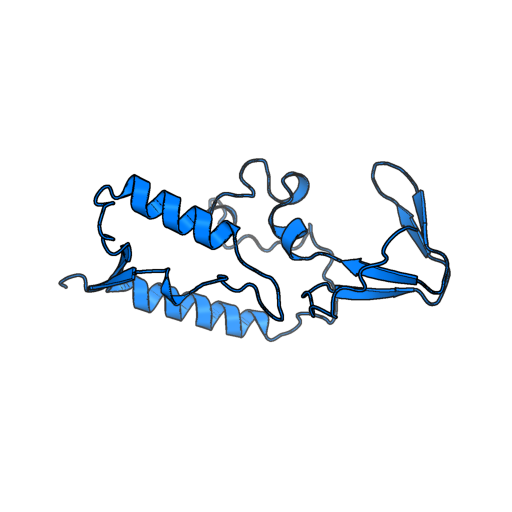 20.930 1.00 88.56 114 LEU A O 1
ATOM 908 N N . PRO A 1 115 ? -5.636 6.755 22.390 1.00 84.12 1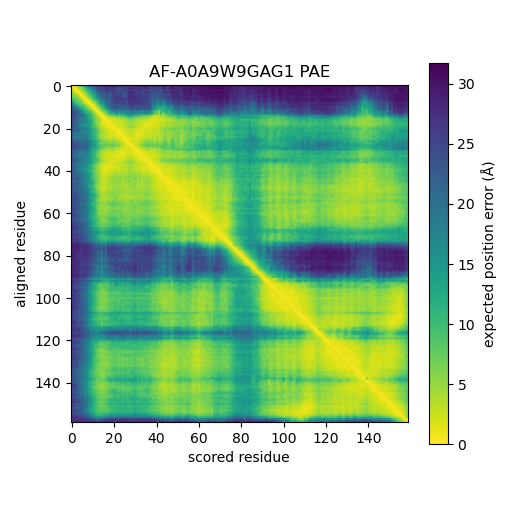15 PRO A N 1
ATOM 909 C CA . PRO A 1 115 ? -5.395 8.135 22.789 1.00 84.12 115 PRO A CA 1
ATOM 910 C C . PRO A 1 115 ? -3.994 8.276 23.383 1.00 84.12 115 PRO A C 1
ATOM 912 O O . PRO A 1 115 ? -3.599 7.507 24.265 1.00 84.12 115 PRO A O 1
ATOM 915 N N . ILE A 1 116 ? -3.244 9.253 22.886 1.00 81.50 116 ILE A N 1
ATOM 916 C CA . ILE A 1 116 ? -1.911 9.592 23.385 1.00 81.50 116 ILE A CA 1
ATOM 917 C C . ILE A 1 116 ? -2.056 10.860 24.219 1.00 81.50 116 ILE A C 1
ATOM 919 O O . ILE A 1 116 ? -2.878 11.717 23.908 1.00 81.50 116 ILE A O 1
ATOM 923 N N . ALA A 1 117 ? -1.283 10.985 25.298 1.00 76.06 117 ALA A N 1
ATOM 924 C CA . ALA A 1 117 ? -1.345 12.148 26.179 1.00 76.06 117 ALA A CA 1
ATOM 925 C C . ALA A 1 117 ? -1.202 13.459 25.376 1.00 76.06 117 ALA A C 1
ATOM 927 O O . ALA A 1 117 ? -0.124 13.761 24.869 1.00 76.06 117 ALA A O 1
ATOM 928 N N . GLY A 1 118 ? -2.299 14.216 25.269 1.00 79.06 118 GLY A N 1
ATOM 929 C CA . GLY A 1 118 ? -2.376 15.474 24.522 1.00 79.06 118 GLY A CA 1
ATOM 930 C C . GLY A 1 118 ? -3.146 15.424 23.197 1.00 79.06 118 GLY A C 1
ATOM 931 O O . GLY A 1 118 ? -3.401 16.491 22.652 1.00 79.06 118 GLY A O 1
ATOM 932 N N . ILE A 1 119 ? -3.543 14.244 22.703 1.00 81.88 119 ILE A N 1
ATOM 933 C CA . ILE A 1 119 ? -4.358 14.080 21.488 1.00 81.88 119 ILE A CA 1
ATOM 934 C C . ILE A 1 119 ? -5.496 13.094 21.779 1.00 81.88 119 ILE A C 1
ATOM 936 O O . ILE A 1 119 ? -5.278 11.888 21.922 1.00 81.88 119 ILE A O 1
ATOM 940 N N . GLU A 1 120 ? -6.715 13.620 21.872 1.00 83.25 120 GLU A N 1
ATOM 941 C CA . GLU A 1 120 ? -7.939 12.832 22.081 1.00 83.25 120 GLU A CA 1
ATOM 942 C C . GLU A 1 120 ? -8.828 12.791 20.835 1.00 83.25 120 GLU A C 1
ATOM 944 O O . GLU A 1 120 ? -9.659 11.891 20.706 1.00 83.25 120 GLU A O 1
ATOM 949 N N . ASP A 1 121 ? -8.641 13.742 19.917 1.00 89.31 121 ASP A N 1
ATOM 950 C CA . ASP A 1 121 ? -9.425 13.830 18.696 1.00 89.31 121 ASP A CA 1
ATOM 951 C C . ASP A 1 121 ? -9.090 12.666 17.736 1.00 89.31 121 ASP A C 1
ATOM 953 O O . ASP A 1 121 ? -7.917 12.462 17.395 1.00 89.31 121 ASP A O 1
ATOM 957 N N . PRO A 1 122 ? -10.087 11.874 17.295 1.00 86.25 122 PRO A N 1
ATOM 958 C CA . PRO A 1 122 ? -9.859 10.739 16.404 1.00 86.25 122 PRO A CA 1
ATOM 959 C C . PRO A 1 122 ? -9.212 11.113 15.067 1.00 86.25 122 PRO A C 1
ATOM 961 O O . PRO A 1 122 ? -8.399 10.335 14.556 1.00 86.25 122 PRO A O 1
ATOM 964 N N . ASP A 1 123 ? -9.544 12.283 14.514 1.00 89.25 123 ASP A N 1
ATOM 965 C CA . ASP A 1 123 ? -9.012 12.729 13.225 1.00 89.25 123 ASP A CA 1
ATOM 966 C C . ASP A 1 123 ? -7.529 13.107 13.357 1.00 89.25 123 ASP A C 1
ATOM 968 O O . ASP A 1 123 ? -6.701 12.667 12.551 1.00 89.25 123 ASP A O 1
ATOM 972 N N . GLU A 1 124 ? -7.158 13.822 14.425 1.00 90.56 124 GLU A N 1
ATOM 973 C CA . GLU A 1 124 ? -5.754 14.104 14.755 1.00 90.56 124 GLU A CA 1
ATOM 974 C C . GLU A 1 124 ? -4.940 12.818 14.994 1.00 90.56 124 GLU A C 1
ATOM 976 O O . GLU A 1 124 ? -3.829 12.676 14.467 1.00 90.56 124 GLU A O 1
ATOM 981 N N . LEU A 1 125 ? -5.494 11.834 15.717 1.00 89.94 125 LEU A N 1
ATOM 982 C CA . LEU A 1 125 ? -4.844 10.531 15.919 1.00 89.94 125 LEU A CA 1
ATOM 983 C C . LEU A 1 125 ? -4.632 9.792 14.591 1.00 89.94 125 LEU A C 1
ATOM 985 O O . LEU A 1 125 ? -3.565 9.213 14.354 1.00 89.94 125 LEU A O 1
ATOM 989 N N . GLN A 1 126 ? -5.623 9.821 13.697 1.00 88.25 126 GLN A N 1
ATOM 990 C CA . GLN A 1 126 ? -5.504 9.217 12.374 1.00 88.25 126 GLN A CA 1
ATOM 991 C C . GLN A 1 126 ? -4.442 9.927 11.524 1.00 88.25 126 GLN A C 1
ATOM 993 O O . GLN A 1 126 ? -3.647 9.260 10.853 1.00 88.25 126 GLN A O 1
ATOM 998 N N . GLN A 1 127 ? -4.403 11.260 11.545 1.00 89.75 127 GLN A N 1
ATOM 999 C CA . GLN A 1 127 ? -3.416 12.044 10.803 1.00 89.75 127 GLN A CA 1
ATOM 1000 C C . GLN A 1 127 ? -1.993 11.769 11.298 1.00 89.75 127 GLN A C 1
ATOM 1002 O O . GLN A 1 127 ? -1.089 11.563 10.484 1.00 89.75 127 GLN A O 1
ATOM 1007 N N . MET A 1 128 ? -1.805 11.667 12.614 1.00 89.56 128 MET A N 1
ATOM 1008 C CA . MET A 1 128 ? -0.530 11.284 13.215 1.00 89.56 128 MET A CA 1
ATOM 1009 C C . MET A 1 128 ? -0.083 9.892 12.745 1.00 89.56 128 MET A C 1
ATOM 1011 O O . MET A 1 128 ? 1.060 9.723 12.314 1.00 89.56 128 MET A O 1
ATOM 1015 N N . LEU A 1 129 ? -0.972 8.891 12.765 1.00 90.38 129 LEU A N 1
ATOM 1016 C CA . LEU A 1 129 ? -0.646 7.550 12.266 1.00 90.38 129 LEU A CA 1
ATOM 1017 C C . LEU A 1 129 ? -0.267 7.569 10.780 1.00 90.38 129 LEU A C 1
ATOM 1019 O O . LEU A 1 129 ? 0.701 6.919 10.387 1.00 90.38 129 LEU A O 1
ATOM 1023 N N . ARG A 1 130 ? -0.979 8.344 9.952 1.00 88.62 130 ARG A N 1
ATOM 1024 C CA . ARG A 1 130 ? -0.631 8.529 8.532 1.00 88.62 130 ARG A CA 1
ATOM 1025 C C . ARG A 1 130 ? 0.752 9.144 8.361 1.00 88.62 130 ARG A C 1
ATOM 1027 O O . ARG A 1 130 ? 1.519 8.672 7.529 1.00 88.62 130 ARG A O 1
ATOM 1034 N N . GLN A 1 131 ? 1.098 10.144 9.167 1.00 89.94 131 GLN A N 1
ATOM 1035 C CA . GLN A 1 131 ? 2.435 10.728 9.142 1.00 89.94 131 GLN A CA 1
ATOM 1036 C C . GLN A 1 131 ? 3.507 9.687 9.495 1.00 89.94 131 GLN A C 1
ATOM 1038 O O . GLN A 1 131 ? 4.497 9.566 8.776 1.00 89.94 131 GLN A O 1
ATOM 1043 N N . LYS A 1 132 ? 3.290 8.877 10.538 1.00 89.38 132 LYS A N 1
ATOM 1044 C CA . LYS A 1 132 ? 4.220 7.798 10.917 1.00 89.38 132 LYS A CA 1
ATOM 1045 C C . LYS A 1 132 ? 4.383 6.751 9.818 1.00 89.38 132 LYS A C 1
ATOM 1047 O O . LYS A 1 132 ? 5.487 6.255 9.604 1.00 89.38 132 LYS A O 1
ATOM 1052 N N . LEU A 1 133 ? 3.306 6.439 9.098 1.00 87.12 133 LEU A N 1
ATOM 1053 C CA . LEU A 1 133 ? 3.361 5.569 7.924 1.00 87.12 133 LEU A CA 1
ATOM 1054 C C . LEU A 1 133 ? 4.166 6.204 6.783 1.00 87.12 133 LEU A C 1
ATOM 1056 O O . LEU A 1 133 ? 4.965 5.506 6.164 1.00 87.12 133 LEU A O 1
ATOM 1060 N N . ASN A 1 134 ? 4.031 7.509 6.543 1.00 86.25 134 ASN A N 1
ATOM 1061 C CA . ASN A 1 134 ? 4.805 8.223 5.519 1.00 86.25 134 ASN A CA 1
ATOM 1062 C C . ASN A 1 134 ? 6.304 8.314 5.853 1.00 86.25 134 ASN A C 1
ATOM 1064 O O . ASN A 1 134 ? 7.137 8.367 4.955 1.00 86.25 134 ASN A O 1
ATOM 1068 N N . GLU A 1 135 ? 6.660 8.279 7.137 1.00 88.44 135 GLU A N 1
ATOM 1069 C CA . GLU A 1 135 ? 8.049 8.229 7.615 1.00 88.44 135 GLU A CA 1
ATOM 1070 C C . GLU A 1 135 ? 8.660 6.812 7.565 1.00 88.44 135 GLU A C 1
ATOM 1072 O O . GLU A 1 135 ? 9.766 6.589 8.071 1.00 88.44 135 GLU A O 1
ATOM 1077 N N . SER A 1 136 ? 7.957 5.840 6.971 1.00 86.88 136 SER A N 1
ATOM 1078 C CA . SER A 1 136 ? 8.443 4.466 6.839 1.00 86.88 136 SER A CA 1
ATOM 1079 C C . SER A 1 136 ? 9.761 4.392 6.074 1.00 86.88 136 SER A C 1
ATOM 1081 O O . SER A 1 136 ? 10.019 5.120 5.117 1.00 86.88 136 SER A O 1
ATOM 1083 N N . ILE A 1 137 ? 10.595 3.445 6.486 1.00 84.12 137 ILE A N 1
ATOM 1084 C CA . ILE A 1 137 ? 11.900 3.187 5.896 1.00 84.12 137 ILE A CA 1
ATOM 1085 C C . ILE A 1 137 ? 11.898 1.865 5.144 1.00 84.12 137 ILE A C 1
ATOM 1087 O O . ILE A 1 137 ? 11.228 0.896 5.509 1.00 84.12 137 ILE A O 1
ATOM 1091 N N . ILE A 1 138 ? 12.710 1.819 4.099 1.00 76.12 138 ILE A N 1
ATOM 1092 C CA . ILE A 1 138 ? 12.864 0.647 3.251 1.00 76.12 138 ILE A CA 1
ATOM 1093 C C . ILE A 1 138 ? 14.172 -0.024 3.648 1.00 76.12 138 ILE A C 1
ATOM 1095 O O . ILE A 1 138 ? 15.256 0.524 3.446 1.00 76.12 138 ILE A O 1
ATOM 1099 N N . LYS A 1 13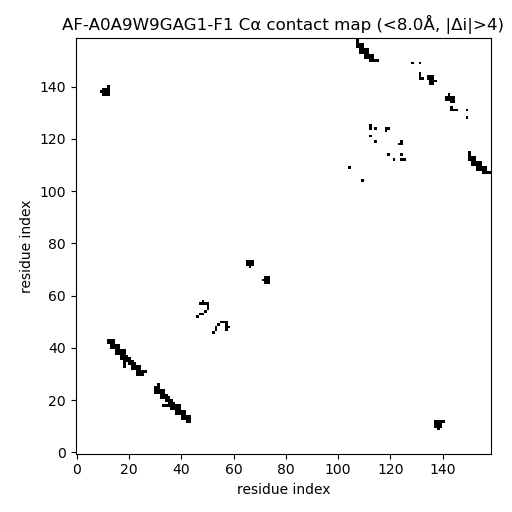9 ? 14.061 -1.210 4.247 1.00 74.75 139 LYS A N 1
ATOM 1100 C CA . LYS A 1 139 ? 15.182 -2.145 4.389 1.00 74.75 139 LYS A CA 1
ATOM 1101 C C . LYS A 1 139 ? 14.930 -3.294 3.410 1.00 74.75 139 LYS A C 1
ATOM 1103 O O . LYS A 1 139 ? 14.790 -3.072 2.214 1.00 74.75 139 LYS A O 1
ATOM 1108 N N . MET A 1 140 ? 14.750 -4.509 3.925 1.00 70.44 140 MET A N 1
ATOM 1109 C CA . MET A 1 140 ? 14.289 -5.651 3.130 1.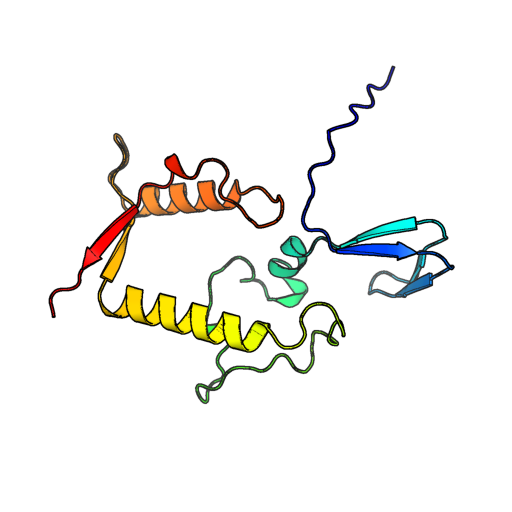00 70.44 140 MET A CA 1
ATOM 1110 C C . MET A 1 140 ? 12.775 -5.629 2.870 1.00 70.44 140 MET A C 1
ATOM 1112 O O . MET A 1 140 ? 12.315 -6.130 1.855 1.00 70.44 140 MET A O 1
ATOM 1116 N N . THR A 1 141 ? 11.997 -5.032 3.770 1.00 75.00 141 THR A N 1
ATOM 1117 C CA . THR A 1 141 ? 10.568 -4.747 3.594 1.00 75.00 141 THR A CA 1
ATOM 1118 C C . THR A 1 141 ? 10.317 -3.286 3.951 1.00 75.00 141 THR A C 1
ATOM 1120 O O . THR A 1 141 ? 11.174 -2.645 4.572 1.00 75.00 141 THR A O 1
ATOM 1123 N N . LEU A 1 142 ? 9.148 -2.760 3.584 1.00 82.31 142 LEU A N 1
ATOM 1124 C CA . LEU A 1 142 ? 8.677 -1.491 4.132 1.00 82.31 142 LEU A CA 1
ATOM 1125 C C . LEU A 1 142 ? 8.457 -1.664 5.642 1.00 82.31 142 LEU A C 1
ATOM 1127 O O . LEU A 1 142 ? 7.813 -2.625 6.070 1.00 82.31 142 LEU A O 1
ATOM 1131 N N . GLN A 1 143 ? 9.044 -0.782 6.446 1.00 86.62 143 GLN A N 1
ATOM 1132 C CA . GLN A 1 143 ? 8.968 -0.827 7.904 1.00 86.62 143 GLN A CA 1
ATOM 1133 C C . GLN A 1 143 ? 8.628 0.555 8.445 1.00 86.62 143 GLN A C 1
ATOM 1135 O O . GLN A 1 143 ? 9.280 1.535 8.086 1.00 86.62 143 GLN A O 1
ATOM 1140 N N . VAL A 1 144 ? 7.667 0.622 9.366 1.00 89.81 144 VAL A N 1
ATOM 1141 C CA . VAL A 1 144 ? 7.475 1.827 10.179 1.00 89.81 144 VAL A CA 1
ATOM 1142 C C . VAL A 1 144 ? 8.751 2.056 10.983 1.00 89.81 144 VAL A C 1
ATOM 1144 O O . VAL A 1 144 ? 9.278 1.122 11.591 1.00 89.81 144 VAL A O 1
ATOM 1147 N N . LYS A 1 145 ? 9.265 3.287 10.947 1.00 87.38 145 LYS A N 1
ATOM 1148 C CA . LYS A 1 145 ?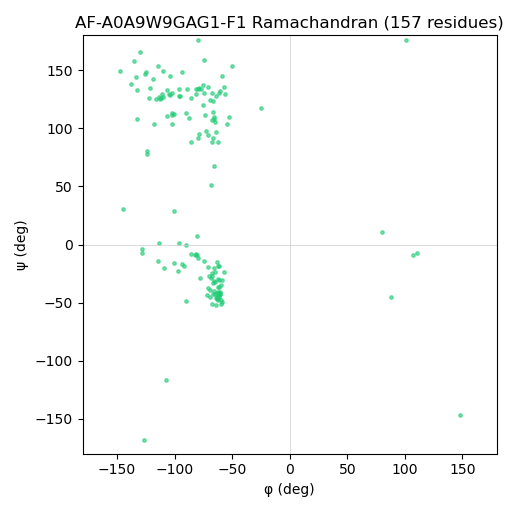 10.557 3.648 11.538 1.00 87.38 145 LYS A CA 1
ATOM 1149 C C . LYS A 1 145 ? 10.612 3.357 13.041 1.00 87.38 145 LYS A C 1
ATOM 1151 O O . LYS A 1 145 ? 11.533 2.678 13.489 1.00 87.38 145 LYS A O 1
ATOM 1156 N N . ASP A 1 146 ? 9.590 3.803 13.769 1.00 88.69 146 ASP A N 1
ATOM 1157 C CA . ASP A 1 146 ? 9.481 3.699 15.225 1.00 88.69 146 ASP A CA 1
ATOM 1158 C C . ASP A 1 146 ? 8.168 2.978 15.598 1.00 88.69 146 ASP A C 1
ATOM 1160 O O . ASP A 1 146 ? 7.179 3.610 15.968 1.00 88.69 146 ASP A O 1
ATOM 1164 N N . PRO A 1 147 ? 8.102 1.636 15.479 1.00 86.19 147 PRO A N 1
ATOM 1165 C CA . PRO A 1 147 ? 6.848 0.889 15.622 1.00 86.19 147 PRO A CA 1
ATOM 1166 C C . PRO A 1 147 ? 6.260 0.946 17.039 1.00 86.19 147 PRO A C 1
ATOM 1168 O O . PRO A 1 147 ? 5.069 0.716 17.207 1.00 86.19 147 PRO A O 1
ATOM 1171 N N . GLN A 1 148 ? 7.072 1.270 18.050 1.00 86.56 148 GLN A N 1
ATOM 1172 C CA . GLN A 1 148 ? 6.611 1.452 19.433 1.00 86.56 148 GLN A CA 1
ATOM 1173 C C . GLN A 1 148 ? 5.772 2.726 19.614 1.00 86.56 148 GLN A C 1
ATOM 1175 O O . GLN A 1 148 ? 5.029 2.831 20.583 1.00 86.56 148 GLN A O 1
ATOM 1180 N N . GLU A 1 149 ? 5.870 3.682 18.686 1.00 84.56 149 GLU A N 1
ATOM 1181 C CA . GLU A 1 149 ? 5.063 4.908 18.692 1.00 84.56 149 GLU A CA 1
ATOM 1182 C C . GLU A 1 149 ? 3.700 4.715 18.008 1.00 84.56 149 GLU A C 1
ATOM 1184 O O . GLU A 1 149 ? 2.832 5.583 18.084 1.00 84.56 149 GLU A O 1
ATOM 1189 N N . VAL A 1 150 ? 3.480 3.569 17.355 1.00 88.31 150 VAL A N 1
ATOM 1190 C CA . VAL A 1 150 ? 2.187 3.203 16.771 1.00 88.31 150 VAL A CA 1
ATOM 1191 C C . VAL A 1 150 ? 1.333 2.543 17.850 1.00 88.31 150 VAL A C 1
ATOM 1193 O O . VAL A 1 150 ? 1.342 1.326 18.034 1.00 88.31 150 VAL A O 1
ATOM 1196 N N . ALA A 1 151 ? 0.593 3.368 18.587 1.00 88.00 151 ALA A N 1
ATOM 1197 C CA . ALA A 1 151 ? -0.294 2.913 19.648 1.00 88.00 151 ALA A CA 1
ATOM 1198 C C . ALA A 1 151 ? -1.683 2.570 19.082 1.00 88.00 151 ALA A C 1
ATOM 1200 O O . ALA A 1 151 ? -2.455 3.448 18.696 1.00 88.00 151 ALA A O 1
ATOM 1201 N N . LEU A 1 152 ? -2.004 1.276 19.044 1.00 91.06 152 LEU A N 1
ATOM 1202 C CA . LEU A 1 152 ? -3.280 0.747 18.561 1.00 91.06 152 LEU A CA 1
ATOM 1203 C C . LEU A 1 152 ? -3.921 -0.147 19.626 1.00 91.06 152 LEU A C 1
ATOM 1205 O O . LEU A 1 152 ? -3.221 -0.866 20.343 1.00 91.06 152 LEU A O 1
ATOM 1209 N N . ARG A 1 153 ? -5.254 -0.147 19.699 1.00 90.75 153 ARG A N 1
ATOM 1210 C CA . ARG A 1 153 ? -6.035 -1.088 20.513 1.00 90.75 153 ARG A CA 1
ATOM 1211 C C . ARG A 1 153 ? -6.953 -1.930 19.645 1.00 90.75 153 ARG A C 1
ATOM 1213 O O . ARG A 1 153 ? -7.573 -1.430 18.711 1.00 90.75 153 ARG A O 1
ATOM 1220 N N . TRP A 1 154 ? -7.089 -3.196 20.020 1.00 92.25 154 TRP A N 1
ATOM 1221 C CA . TRP A 1 154 ? -8.078 -4.101 19.449 1.00 92.25 154 TRP A CA 1
ATOM 1222 C C . TRP A 1 154 ? -9.320 -4.124 20.330 1.00 92.25 154 TRP A C 1
ATOM 1224 O O . TRP A 1 154 ? -9.224 -4.366 21.533 1.00 92.25 154 TRP A O 1
ATOM 1234 N N . ILE A 1 155 ? -10.481 -3.894 19.726 1.00 93.50 155 ILE A N 1
ATOM 1235 C CA . ILE A 1 155 ? -11.781 -3.998 20.382 1.00 93.50 155 ILE A CA 1
ATOM 1236 C C . ILE A 1 155 ? -12.540 -5.121 19.702 1.00 93.50 155 ILE A C 1
ATOM 1238 O O . ILE A 1 155 ? -12.684 -5.119 18.484 1.00 93.50 155 ILE A O 1
ATOM 1242 N N . ARG A 1 156 ? -13.007 -6.088 20.485 1.00 92.81 156 ARG A N 1
ATOM 1243 C CA . ARG A 1 156 ? -13.844 -7.167 19.972 1.00 92.81 156 ARG A CA 1
ATOM 1244 C C . ARG A 1 156 ? -15.271 -6.658 19.818 1.00 92.81 156 ARG A C 1
ATOM 1246 O O . ARG A 1 156 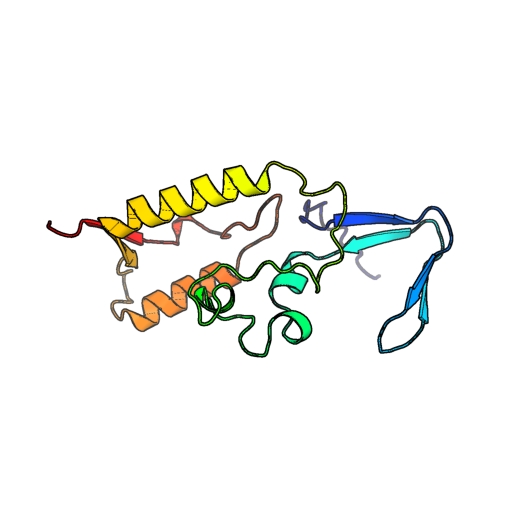? -15.787 -6.025 20.737 1.00 92.81 156 ARG A O 1
ATOM 1253 N N . ASP A 1 157 ? -15.892 -6.947 18.687 1.00 88.00 157 ASP A N 1
ATOM 1254 C CA . ASP A 1 157 ? -17.308 -6.661 18.498 1.00 88.00 157 ASP A CA 1
ATOM 1255 C C . ASP A 1 157 ? -18.113 -7.699 19.294 1.00 88.00 157 ASP A C 1
ATOM 1257 O O . ASP A 1 157 ? -17.820 -8.901 19.247 1.00 88.00 157 ASP A O 1
ATOM 1261 N N . GLU A 1 158 ? -19.068 -7.236 20.102 1.00 75.44 158 GLU A N 1
ATOM 1262 C CA . GLU A 1 158 ? -19.997 -8.131 20.793 1.00 75.44 158 GLU A CA 1
ATOM 1263 C C . GLU A 1 158 ? -20.895 -8.797 19.740 1.00 75.44 158 GLU A C 1
ATOM 1265 O O . GLU A 1 158 ? -21.385 -8.129 18.829 1.00 75.44 158 GLU A O 1
ATOM 1270 N N . ALA A 1 159 ? -21.009 -10.126 19.815 1.00 61.22 159 ALA A N 1
ATOM 1271 C CA . ALA A 1 159 ? -21.717 -10.955 18.837 1.00 61.22 159 ALA A CA 1
ATOM 1272 C C . ALA A 1 159 ? -23.241 -10.853 18.964 1.00 61.22 159 ALA A C 1
ATOM 1274 O O . ALA A 1 159 ? -23.723 -10.760 20.116 1.00 61.22 159 ALA A O 1
#

Organism: NCBI:txid1506179

Radius of gyration: 21.09 Å; Cα contacts (8 Å, |Δi|>4): 136; chains: 1; bounding box: 59×39×53 Å

InterPro domains:
  IPR036396 Cytochrome P450 superfamily [G3DSA:1.10.630.10] (2-153)
  IPR036396 Cytochrome P450 superfamily [SSF48264] (12-115)

Secondary structure (DSSP, 8-state):
-------------EEEEEE-S-EEEE-SS-EEEEPSSEEEEEEHHHHHH-HHHH-TTTTS--GGGGB-TTS-B----SSS---TTTS-SHHHHHHHHHHHHHHHHHTTEEEEEPPBTTB--HHHHHHHHHHHHHT-EESSSEE-S-GGG--EEEEEPP-

Sequence (159 aa):
MRHCAISRPSFILCAMRHISEEQQIVDSDGSHLLTPPMHIHVEHLNVHYDPAIWGSDAEEFKPSRWIDSSGQLITLRQKARTCPGLLGHDMKMSQVEFVATIATLFQRARCEPLPIAGIEDPDELQQMLRQKLNESIIKMTLQVKDPQEVALRWIRDEA